Protein AF-A0AAW0NLP1-F1 (afdb_monomer_lite)

Radius of gyration: 18.78 Å; chains: 1; bounding box: 50×31×49 Å

Organism: NCBI:txid88201

Secondary structure (DSSP, 8-state):
--TT--BB-TT--HHHHHHHHHHTT--S-EEEE-TTTT----S---EEEEE--S--SSGGGSEEEETT-----GGGB-EEEEEEE-PPP---------SS-------EEEEEE-STT--------S------------

InterPro domains:
  IPR001190 SRCR domain [PF00530] (6-83)
  IPR001190 SRCR domain [PR00258] (2-13)
  IPR001190 SRCR domain [PR00258] (17-27)
  IPR001190 SRCR domain [PR00258] (48-62)
  IPR001190 SRCR domain [PR00258] (71-83)
  IPR001190 SRCR domain [PS50287] (1-83)
  IPR001190 SRCR domain [SM00202] (1-83)
  IPR036772 SRCR-like domain superfamily [G3DSA:3.10.250.10] (3-87)
  IPR036772 SRCR-like domain superfamily [SSF56487] (6-83)

Foldseek 3Di:
DDQAAFAFCALPFQLLQLLACVLVPADDGKGKDWQQPVHFADDFRFWANFHAPSPDNHSVVTDTDGGPPDPDDSSRTMWMKGKHFPPPPPPVPDPDDDPDDDDDPTDIDIQIGTHPPNPPPPDDDDDDDDDDDDDDDD

pLDDT: mean 70.62, std 22.23, range [27.53, 95.5]

Structure (mmCIF, N/CA/C/O backbone):
data_AF-A0AAW0NLP1-F1
#
_entry.id   AF-A0AAW0NLP1-F1
#
loop_
_atom_site.group_PDB
_atom_site.id
_atom_site.type_symbol
_atom_site.label_atom_id
_atom_site.label_alt_id
_atom_site.label_comp_id
_atom_site.label_asym_id
_atom_site.label_entity_id
_atom_site.label_seq_id
_atom_site.pdbx_PDB_ins_code
_atom_site.Cartn_x
_atom_site.Cartn_y
_atom_site.Cartn_z
_atom_site.occupancy
_atom_site.B_iso_or_equiv
_atom_site.auth_seq_id
_atom_site.auth_comp_id
_atom_site.auth_asym_id
_atom_site.auth_atom_id
_atom_site.pdbx_PDB_model_num
ATOM 1 N N . MET A 1 1 ? -1.094 11.663 -4.633 1.00 40.28 1 MET A N 1
ATOM 2 C CA . MET A 1 1 ? -0.987 10.499 -5.539 1.00 40.28 1 MET A CA 1
ATOM 3 C C . MET A 1 1 ? -2.387 10.015 -5.874 1.00 40.28 1 MET A C 1
ATOM 5 O O . MET A 1 1 ? -3.209 9.917 -4.967 1.00 40.28 1 MET A O 1
ATOM 9 N N . ALA A 1 2 ? -2.695 9.838 -7.160 1.00 34.16 2 ALA A N 1
ATOM 10 C CA . ALA A 1 2 ? -4.028 9.450 -7.613 1.00 34.16 2 ALA A CA 1
ATOM 11 C C . ALA A 1 2 ? -4.367 8.019 -7.163 1.00 34.16 2 ALA A C 1
ATOM 13 O O . ALA A 1 2 ? -3.505 7.147 -7.118 1.00 34.16 2 ALA A O 1
ATOM 14 N N . SER A 1 3 ? -5.635 7.791 -6.831 1.00 47.94 3 SER A N 1
ATOM 15 C CA . SER A 1 3 ? -6.192 6.588 -6.195 1.00 47.94 3 SER A CA 1
ATOM 16 C C . SER A 1 3 ? -6.248 5.340 -7.100 1.00 47.94 3 SER A C 1
ATOM 18 O O . SER A 1 3 ? -7.254 4.631 -7.099 1.00 47.94 3 SER A O 1
ATOM 20 N N . GLY A 1 4 ? -5.217 5.080 -7.907 1.00 61.34 4 GLY A N 1
ATOM 21 C CA . GLY A 1 4 ? -5.240 3.987 -8.887 1.00 61.34 4 GLY A CA 1
ATOM 22 C C . GLY A 1 4 ? -3.918 3.648 -9.577 1.00 61.34 4 GLY A C 1
ATOM 23 O O . GLY A 1 4 ? -3.954 2.934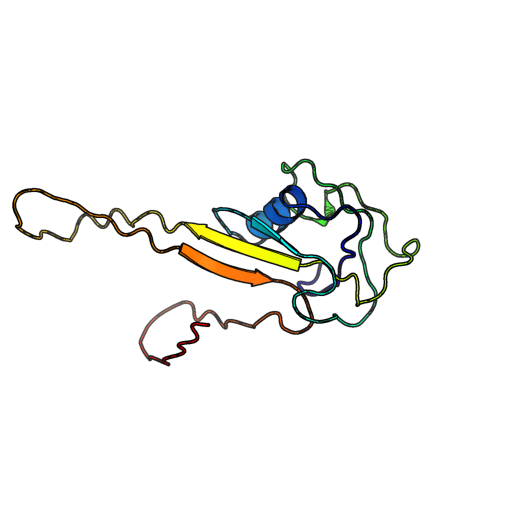 -10.573 1.00 61.34 4 GLY A O 1
ATOM 24 N N . ALA A 1 5 ? -2.781 4.149 -9.093 1.00 71.94 5 ALA A N 1
ATOM 25 C CA . ALA A 1 5 ? -1.464 3.731 -9.573 1.00 71.94 5 ALA A CA 1
ATOM 26 C C . ALA A 1 5 ? -1.129 2.308 -9.067 1.00 71.94 5 ALA A C 1
ATOM 28 O O . ALA A 1 5 ? -1.222 2.091 -7.855 1.00 71.94 5 ALA A O 1
ATOM 29 N N . PRO A 1 6 ? -0.754 1.355 -9.943 1.00 84.31 6 PRO A N 1
ATOM 30 C CA . PRO A 1 6 ? -0.265 0.043 -9.525 1.00 84.31 6 PRO A CA 1
ATOM 31 C C . PRO A 1 6 ? 1.062 0.139 -8.755 1.00 84.31 6 PRO A C 1
ATOM 33 O O . PRO A 1 6 ? 1.899 1.000 -9.041 1.00 84.31 6 PRO A O 1
ATOM 36 N N . VAL A 1 7 ? 1.230 -0.750 -7.778 1.00 89.12 7 VAL A N 1
ATOM 37 C CA . VAL A 1 7 ? 2.399 -0.876 -6.890 1.00 89.12 7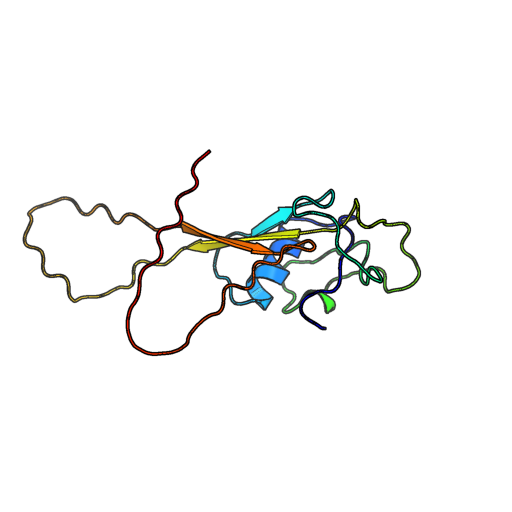 VAL A CA 1
ATOM 38 C C . VAL A 1 7 ? 2.901 -2.309 -7.010 1.00 89.12 7 VAL A C 1
ATOM 40 O O . VAL A 1 7 ? 2.061 -3.203 -7.072 1.00 89.12 7 VAL A O 1
ATOM 43 N N . CYS A 1 8 ? 4.213 -2.531 -7.053 1.00 91.69 8 CYS A N 1
ATOM 44 C CA . CYS A 1 8 ? 4.772 -3.881 -7.065 1.00 91.69 8 CYS A CA 1
ATOM 45 C C . CYS A 1 8 ? 4.615 -4.572 -5.701 1.00 91.69 8 CYS A C 1
ATOM 47 O O . CYS A 1 8 ? 4.600 -3.914 -4.659 1.00 91.69 8 CYS A O 1
ATOM 49 N N . ASP A 1 9 ? 4.462 -5.894 -5.702 1.00 91.12 9 ASP A N 1
ATOM 50 C CA . ASP A 1 9 ? 4.336 -6.714 -4.500 1.00 91.12 9 ASP A CA 1
ATOM 51 C C . ASP A 1 9 ? 5.677 -7.102 -3.853 1.00 91.12 9 ASP A C 1
ATOM 53 O O . ASP A 1 9 ? 5.684 -7.674 -2.757 1.00 91.12 9 ASP A O 1
ATOM 57 N N . ASP A 1 10 ? 6.802 -6.710 -4.449 1.00 91.38 10 ASP A N 1
ATOM 58 C CA . ASP A 1 10 ? 8.124 -6.840 -3.848 1.00 91.38 10 ASP A CA 1
ATOM 59 C C . ASP A 1 10 ? 8.245 -5.985 -2.577 1.00 91.38 10 ASP A C 1
ATOM 61 O O . ASP A 1 10 ? 7.973 -4.781 -2.537 1.00 91.38 10 ASP A O 1
ATOM 65 N N . GLY A 1 11 ? 8.613 -6.642 -1.473 1.00 88.94 11 GLY A N 1
ATOM 66 C CA . GLY A 1 11 ? 8.630 -6.033 -0.139 1.00 88.94 11 GLY A CA 1
ATOM 67 C C . GLY A 1 11 ? 7.243 -5.736 0.450 1.00 88.94 11 GLY A C 1
ATOM 68 O O . GLY A 1 11 ? 7.169 -5.242 1.574 1.00 88.94 11 GLY A O 1
ATOM 69 N N . TRP A 1 12 ? 6.154 -6.064 -0.255 1.00 93.75 12 TRP A N 1
ATOM 70 C CA . TRP A 1 12 ? 4.790 -5.754 0.165 1.00 93.75 12 TRP A CA 1
ATOM 71 C C . TRP A 1 12 ? 4.292 -6.673 1.283 1.00 93.75 12 TRP A C 1
ATOM 73 O O . TRP A 1 12 ? 4.110 -7.878 1.095 1.00 93.75 12 TRP A O 1
ATOM 83 N N . ASP A 1 13 ? 3.993 -6.098 2.448 1.00 94.56 13 ASP A N 1
ATOM 84 C CA . ASP A 1 13 ? 3.563 -6.845 3.627 1.00 94.56 13 ASP A CA 1
ATOM 85 C C . ASP A 1 13 ? 2.333 -6.241 4.332 1.00 94.56 13 ASP A C 1
ATOM 87 O O . ASP A 1 13 ? 1.764 -5.215 3.940 1.00 94.56 13 ASP A O 1
ATOM 91 N N . ASP A 1 14 ? 1.878 -6.915 5.392 1.00 95.50 14 ASP A N 1
ATOM 92 C CA . ASP A 1 14 ? 0.719 -6.487 6.181 1.00 95.50 14 ASP A CA 1
ATOM 93 C C . ASP A 1 14 ? 0.934 -5.120 6.868 1.00 95.50 14 ASP A C 1
ATOM 95 O O . ASP A 1 14 ? -0.052 -4.448 7.189 1.00 95.50 14 ASP A O 1
ATOM 99 N N . ILE A 1 15 ? 2.186 -4.688 7.076 1.00 95.50 15 ILE A N 1
ATOM 100 C CA . ILE A 1 15 ? 2.528 -3.384 7.660 1.00 95.50 15 ILE A CA 1
ATOM 101 C C . ILE A 1 15 ? 2.288 -2.289 6.618 1.00 95.50 15 ILE A C 1
ATOM 103 O O . ILE A 1 15 ? 1.557 -1.329 6.890 1.00 95.50 15 ILE A O 1
ATOM 107 N N . SER A 1 16 ? 2.798 -2.475 5.399 1.00 93.56 16 SER A N 1
ATOM 108 C CA . SER A 1 16 ? 2.514 -1.611 4.249 1.00 93.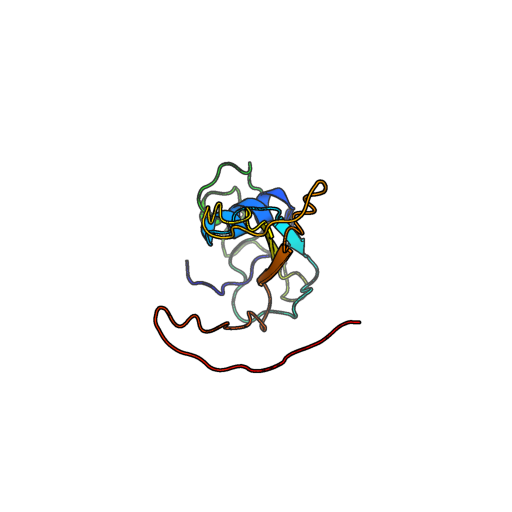56 16 SER A CA 1
ATOM 109 C C . SER A 1 16 ? 1.011 -1.556 3.952 1.00 93.56 16 SER A C 1
ATOM 111 O O . SER A 1 16 ? 0.433 -0.477 3.777 1.00 93.56 16 SER A O 1
ATOM 113 N N . ALA A 1 17 ? 0.320 -2.698 4.022 1.00 92.75 17 ALA A N 1
ATOM 114 C CA . ALA A 1 17 ? -1.131 -2.748 3.868 1.00 92.75 17 ALA A CA 1
ATOM 115 C C . ALA A 1 17 ? -1.878 -1.952 4.954 1.00 92.75 17 ALA A C 1
ATOM 117 O O . ALA A 1 17 ? -2.891 -1.305 4.666 1.00 92.75 17 ALA A O 1
ATOM 118 N N . ALA A 1 18 ? -1.392 -1.967 6.199 1.00 92.94 18 ALA A N 1
ATOM 119 C CA . ALA A 1 18 ? -1.983 -1.208 7.297 1.00 92.94 18 ALA A CA 1
ATOM 120 C C . ALA A 1 18 ? -1.857 0.307 7.091 1.00 92.94 18 ALA A C 1
ATOM 122 O O . ALA A 1 18 ? -2.825 1.028 7.350 1.00 92.94 18 ALA A O 1
ATOM 123 N N . VAL A 1 19 ? -0.721 0.784 6.566 1.00 93.25 19 VAL A N 1
ATOM 124 C CA . VAL A 1 19 ? -0.535 2.195 6.185 1.00 93.25 19 VAL A CA 1
ATOM 125 C C . VAL A 1 19 ? -1.568 2.609 5.138 1.00 93.25 19 VAL A C 1
ATOM 127 O O . VAL A 1 19 ? -2.264 3.604 5.342 1.00 93.25 19 VAL A O 1
ATOM 130 N N . VAL A 1 20 ? -1.756 1.818 4.072 1.00 91.00 20 VAL A N 1
ATOM 131 C CA . VAL A 1 20 ? -2.765 2.100 3.029 1.00 91.00 20 VAL A CA 1
ATOM 132 C C . VAL A 1 20 ? -4.178 2.135 3.609 1.00 91.00 20 VAL A C 1
ATOM 134 O O . VAL A 1 20 ? -4.936 3.075 3.368 1.00 91.00 20 VAL A O 1
ATOM 137 N N . CYS A 1 21 ? -4.552 1.127 4.398 1.00 90.44 21 CYS A N 1
ATOM 138 C CA . CYS A 1 21 ? -5.878 1.073 5.002 1.00 90.44 21 CYS A CA 1
ATOM 139 C C . CYS A 1 21 ? -6.117 2.274 5.934 1.00 90.44 21 CYS A C 1
ATOM 141 O O . CYS A 1 21 ? -7.177 2.898 5.867 1.00 90.44 21 CYS A O 1
ATOM 143 N N . ARG A 1 22 ? -5.128 2.671 6.740 1.00 90.19 22 ARG A N 1
ATOM 144 C CA . ARG A 1 22 ? -5.226 3.857 7.601 1.00 90.19 22 ARG A CA 1
ATOM 145 C C . ARG A 1 22 ? -5.321 5.151 6.793 1.00 90.19 22 ARG A C 1
ATOM 147 O O . ARG A 1 22 ? -6.174 5.979 7.105 1.00 90.19 22 ARG A O 1
ATOM 154 N N . GLN A 1 23 ? -4.517 5.296 5.737 1.00 89.12 23 GLN A N 1
ATOM 155 C CA . GLN A 1 23 ? -4.554 6.439 4.816 1.00 89.12 23 GLN A CA 1
ATOM 156 C C . GLN A 1 23 ? -5.952 6.630 4.202 1.00 89.12 23 GLN A C 1
ATOM 158 O O . GLN A 1 23 ? -6.379 7.754 3.953 1.00 89.12 23 GLN A O 1
ATOM 163 N N . LEU A 1 24 ? -6.690 5.538 3.995 1.00 84.94 24 LEU A N 1
ATOM 164 C CA . LEU A 1 24 ? -8.050 5.544 3.451 1.00 84.94 24 LEU A CA 1
ATOM 165 C C . LEU A 1 24 ? -9.156 5.602 4.525 1.00 84.94 24 LEU A C 1
ATOM 167 O O . LEU A 1 24 ? -10.337 5.468 4.200 1.00 84.94 24 LEU A O 1
ATOM 171 N N . GLY A 1 25 ? -8.795 5.790 5.797 1.00 86.44 25 GLY A N 1
ATOM 172 C CA . GLY A 1 25 ? -9.732 5.952 6.912 1.00 86.44 25 GLY A CA 1
ATOM 173 C C . GLY A 1 25 ? -10.257 4.646 7.515 1.00 86.44 25 GLY A C 1
ATOM 174 O O . GLY A 1 25 ? -11.236 4.662 8.264 1.00 86.44 25 GLY A O 1
ATOM 175 N N . PHE A 1 26 ? -9.641 3.503 7.208 1.00 83.69 26 PHE A N 1
ATOM 176 C CA . PHE A 1 26 ? -10.010 2.226 7.811 1.00 83.69 26 PHE A CA 1
ATOM 177 C C . PHE A 1 26 ? -9.414 2.078 9.207 1.00 83.69 26 PHE A C 1
ATOM 179 O O . PHE A 1 26 ? -8.233 2.335 9.429 1.00 83.69 26 PHE A O 1
ATOM 186 N N . LYS A 1 27 ? -10.247 1.615 10.144 1.00 80.12 27 LYS A N 1
ATOM 187 C CA . LYS A 1 27 ? -9.857 1.272 11.514 1.00 80.12 27 LYS A CA 1
ATOM 188 C C . LYS A 1 27 ? -10.096 -0.224 11.717 1.00 80.12 27 LYS A C 1
ATOM 190 O O . LYS A 1 27 ? -11.242 -0.674 11.789 1.00 80.12 27 LYS A O 1
ATOM 195 N N . GLY A 1 28 ? -9.019 -1.002 11.744 1.00 80.44 28 GLY A N 1
ATOM 196 C CA . GLY A 1 28 ? -9.075 -2.454 11.877 1.00 80.44 28 GLY A CA 1
ATOM 197 C C . GLY A 1 28 ? -7.832 -3.132 11.318 1.00 80.44 28 GLY A C 1
ATOM 198 O O . GLY A 1 28 ? -6.761 -2.532 11.272 1.00 80.44 28 GLY A O 1
ATOM 199 N N . THR A 1 29 ? -7.968 -4.397 10.929 1.00 86.50 29 THR A N 1
ATOM 200 C CA . THR A 1 29 ? -6.857 -5.176 10.378 1.00 86.50 29 THR A CA 1
ATOM 201 C C . THR A 1 29 ? -6.710 -4.942 8.880 1.00 86.50 29 THR A C 1
ATOM 203 O O . THR A 1 29 ? -7.691 -4.729 8.161 1.00 86.50 29 THR A O 1
ATOM 206 N N . ALA A 1 30 ? -5.474 -5.024 8.405 1.00 92.00 30 ALA A N 1
ATOM 207 C CA . ALA A 1 30 ? -5.140 -5.014 6.992 1.00 92.00 30 ALA A CA 1
ATOM 208 C C . ALA A 1 30 ? -4.489 -6.342 6.610 1.00 92.00 30 ALA A C 1
ATOM 210 O O . ALA A 1 30 ? -3.877 -7.006 7.450 1.00 92.00 30 ALA A O 1
ATOM 211 N N . LYS A 1 31 ? -4.668 -6.742 5.352 1.00 94.31 31 LYS A N 1
ATOM 212 C CA . LYS A 1 31 ? -3.966 -7.880 4.764 1.00 94.31 31 LYS A CA 1
ATOM 213 C C . LYS A 1 31 ? -3.399 -7.520 3.407 1.00 94.31 31 LYS A C 1
ATOM 215 O O . LYS A 1 31 ? -4.163 -7.082 2.546 1.00 94.31 31 LYS A O 1
ATOM 220 N N . ALA A 1 32 ? -2.106 -7.745 3.233 1.00 94.31 32 ALA A N 1
ATOM 221 C CA . ALA A 1 32 ? -1.428 -7.639 1.956 1.00 94.31 32 ALA A CA 1
ATOM 222 C C . ALA A 1 32 ? -1.851 -8.764 1.012 1.00 94.31 32 ALA A C 1
ATOM 224 O O . ALA A 1 32 ? -2.196 -9.879 1.422 1.00 94.31 32 ALA A O 1
ATOM 225 N N . ARG A 1 33 ? -1.854 -8.444 -0.277 1.00 95.00 33 ARG A N 1
ATOM 226 C CA . ARG A 1 33 ? -2.057 -9.372 -1.380 1.00 95.00 33 ARG A CA 1
ATOM 227 C C . ARG A 1 33 ? -1.021 -9.091 -2.453 1.00 95.00 33 ARG A C 1
ATOM 229 O O . ARG A 1 33 ? -0.711 -7.935 -2.713 1.00 95.00 33 ARG A O 1
ATOM 236 N N . SER A 1 34 ? -0.547 -10.169 -3.049 1.00 93.81 34 SER A N 1
ATOM 237 C CA . SER A 1 34 ? 0.479 -10.222 -4.082 1.00 93.81 34 SER A CA 1
ATOM 238 C C . SER A 1 34 ? -0.084 -10.886 -5.341 1.00 93.81 34 SER A C 1
ATOM 240 O O . SER A 1 34 ? -1.255 -11.288 -5.373 1.00 93.81 34 SER A O 1
ATOM 242 N N . MET A 1 35 ? 0.745 -11.014 -6.369 1.00 92.62 35 MET A N 1
ATOM 243 C CA . MET A 1 35 ? 0.496 -11.755 -7.600 1.00 92.62 35 MET A CA 1
ATOM 244 C C . MET A 1 35 ? -0.770 -11.306 -8.329 1.00 92.62 35 MET A C 1
ATOM 246 O O . MET A 1 35 ? -1.556 -12.133 -8.803 1.00 92.62 35 MET A O 1
ATOM 250 N N . ALA A 1 36 ? -1.019 -9.992 -8.348 1.00 90.94 36 ALA A N 1
ATOM 251 C CA . ALA A 1 36 ? -2.196 -9.408 -8.974 1.00 90.94 36 ALA A CA 1
ATOM 252 C C . ALA A 1 36 ? -3.499 -10.090 -8.527 1.00 90.94 36 ALA A C 1
ATOM 254 O O . ALA A 1 36 ? -4.384 -10.359 -9.339 1.00 90.94 36 ALA A O 1
ATOM 255 N N . TYR A 1 37 ? -3.632 -10.379 -7.227 1.00 91.88 37 TYR A N 1
ATOM 256 C CA . TYR A 1 37 ? -4.767 -11.113 -6.650 1.00 91.88 37 TYR A CA 1
ATOM 257 C C . TYR A 1 37 ? -6.147 -10.576 -7.087 1.00 91.88 37 TYR A C 1
ATOM 259 O O . TYR A 1 37 ? -7.111 -11.329 -7.213 1.00 91.88 37 TYR A O 1
ATOM 267 N N . PHE A 1 38 ? -6.260 -9.268 -7.336 1.00 87.19 38 PHE A N 1
ATOM 268 C CA . PHE A 1 38 ? -7.497 -8.608 -7.786 1.00 87.19 38 PHE A CA 1
ATOM 269 C C . PHE A 1 38 ? -7.580 -8.392 -9.306 1.00 87.19 38 PHE A C 1
ATOM 271 O O . PHE A 1 38 ? -8.467 -7.693 -9.808 1.00 87.19 38 PHE A O 1
ATOM 278 N N . GLY A 1 39 ? -6.669 -9.019 -10.036 1.00 88.62 39 GLY A N 1
ATOM 279 C CA . GLY A 1 39 ? -6.404 -8.825 -11.448 1.00 88.62 39 GLY A CA 1
ATOM 280 C C . GLY A 1 39 ? -5.311 -7.780 -11.693 1.00 88.62 39 GLY A C 1
ATOM 281 O O . GLY A 1 39 ? -5.159 -6.851 -10.897 1.00 88.62 39 GLY A O 1
ATOM 282 N N . PRO A 1 40 ? -4.585 -7.901 -12.815 1.00 88.81 40 PRO A N 1
ATOM 283 C CA . PRO A 1 40 ? -3.553 -6.948 -13.197 1.00 88.81 40 PRO A CA 1
ATOM 284 C C . PRO A 1 40 ? -4.150 -5.556 -13.426 1.00 88.81 40 PRO A C 1
ATOM 286 O O . PRO A 1 40 ? -5.260 -5.398 -13.951 1.00 88.81 40 PRO A O 1
ATOM 289 N N . GLY A 1 41 ? -3.409 -4.540 -13.014 1.00 85.56 41 GLY A N 1
ATOM 290 C CA . GLY A 1 41 ? -3.623 -3.139 -13.320 1.00 85.56 41 GLY A CA 1
ATOM 291 C C . GLY A 1 41 ? -3.201 -2.791 -14.746 1.00 85.56 41 GLY A C 1
ATOM 292 O O . GLY A 1 41 ? -3.036 -3.649 -15.616 1.00 85.56 41 GLY A O 1
ATOM 293 N N . LYS A 1 42 ? -3.113 -1.488 -15.010 1.00 85.19 42 LYS A N 1
ATOM 294 C CA . LYS A 1 42 ? -2.699 -0.929 -16.300 1.00 85.19 42 LYS A CA 1
ATOM 295 C C . LYS A 1 42 ? -1.872 0.329 -16.068 1.00 85.19 42 LYS A C 1
ATOM 297 O O . LYS A 1 42 ? -2.143 1.066 -15.122 1.00 85.19 42 LYS A O 1
ATOM 302 N N . GLY A 1 43 ? -0.978 0.626 -17.006 1.00 85.62 43 GLY A N 1
ATOM 303 C CA . GLY A 1 43 ? -0.156 1.836 -16.984 1.00 85.62 43 GLY A CA 1
ATOM 304 C C . GLY A 1 43 ? 1.175 1.622 -16.257 1.00 85.62 43 GLY A C 1
ATOM 305 O O . GLY A 1 43 ? 1.550 0.486 -15.996 1.00 85.62 43 GLY A O 1
ATOM 306 N N . PRO A 1 44 ? 1.927 2.692 -15.970 1.00 85.06 44 PRO A N 1
ATOM 307 C CA . PRO A 1 44 ? 3.200 2.566 -15.269 1.00 85.06 44 PRO A CA 1
ATOM 308 C C . PRO A 1 44 ? 2.993 2.078 -13.829 1.00 85.06 44 PRO A C 1
ATOM 310 O O . PRO A 1 44 ? 2.091 2.544 -13.131 1.00 85.06 44 PRO A O 1
ATOM 313 N N . ILE A 1 45 ? 3.850 1.159 -13.385 1.00 85.06 45 ILE A N 1
ATOM 314 C CA . ILE A 1 45 ? 3.986 0.810 -11.969 1.00 85.06 45 ILE A CA 1
ATOM 315 C C . ILE A 1 45 ? 4.830 1.917 -11.331 1.00 85.06 45 ILE A C 1
ATOM 317 O O . ILE A 1 45 ? 5.851 2.332 -11.881 1.00 85.06 45 ILE A O 1
ATOM 321 N N . HIS A 1 46 ? 4.350 2.478 -10.224 1.00 82.38 46 HIS A N 1
ATOM 322 C CA . HIS A 1 46 ? 4.922 3.711 -9.670 1.00 82.38 46 HIS A CA 1
ATOM 323 C C . HIS A 1 46 ? 5.835 3.493 -8.468 1.00 82.38 46 HIS A C 1
ATOM 325 O O . HIS A 1 46 ? 6.632 4.376 -8.165 1.00 82.38 46 HIS A O 1
ATOM 331 N N . LEU A 1 47 ? 5.683 2.365 -7.777 1.00 87.69 47 LEU A N 1
ATOM 332 C CA . LEU A 1 47 ? 6.414 2.045 -6.559 1.00 87.69 47 LEU A CA 1
ATOM 333 C C . LEU A 1 47 ? 6.854 0.587 -6.601 1.00 87.69 47 LEU A C 1
ATOM 335 O O . LEU A 1 47 ? 6.061 -0.280 -6.981 1.00 87.69 47 LEU A O 1
ATOM 339 N N . ASP A 1 48 ? 8.082 0.353 -6.163 1.00 89.25 48 ASP A N 1
ATOM 340 C CA . ASP A 1 48 ? 8.695 -0.960 -6.003 1.00 89.25 48 ASP A CA 1
ATOM 341 C C . ASP A 1 48 ? 9.400 -1.056 -4.641 1.00 89.25 48 ASP A C 1
ATOM 343 O O . ASP A 1 48 ? 9.671 -0.031 -4.005 1.00 89.25 48 ASP A O 1
ATOM 347 N N . ASN A 1 49 ? 9.651 -2.276 -4.160 1.00 89.56 49 ASN A N 1
ATOM 348 C CA . ASN A 1 49 ? 10.352 -2.556 -2.906 1.00 89.56 49 ASN A CA 1
ATOM 349 C C . ASN A 1 49 ? 9.802 -1.765 -1.702 1.00 89.56 49 ASN A C 1
ATOM 351 O O . ASN A 1 49 ? 10.556 -1.254 -0.868 1.00 89.56 49 ASN A O 1
ATOM 355 N N . VAL A 1 50 ? 8.472 -1.648 -1.604 1.00 90.88 50 VAL A N 1
ATOM 356 C CA . VAL A 1 50 ? 7.816 -0.774 -0.620 1.00 90.88 50 VAL A CA 1
ATOM 357 C C . VAL A 1 50 ? 7.878 -1.377 0.779 1.00 90.88 50 VAL A C 1
ATOM 359 O O . VAL A 1 50 ? 7.185 -2.345 1.086 1.00 90.88 50 VAL A O 1
ATOM 362 N N . ARG A 1 51 ? 8.640 -0.740 1.668 1.00 91.81 51 ARG A N 1
ATOM 363 C CA . ARG A 1 51 ? 8.824 -1.139 3.066 1.00 91.81 51 ARG A CA 1
ATOM 364 C C . ARG A 1 51 ? 8.396 -0.016 4.000 1.00 91.81 51 ARG A C 1
ATOM 366 O O . ARG A 1 51 ? 9.064 1.011 4.125 1.00 91.81 51 ARG A O 1
ATOM 373 N N . CYS A 1 52 ? 7.273 -0.224 4.674 1.00 94.00 52 CYS A N 1
ATOM 374 C CA . CYS A 1 52 ? 6.769 0.690 5.690 1.00 94.00 52 CYS A CA 1
ATOM 375 C C . CYS A 1 52 ? 7.194 0.242 7.099 1.00 94.00 52 CYS A C 1
ATOM 377 O O . CYS A 1 52 ? 7.219 -0.946 7.408 1.00 94.00 52 CYS A O 1
ATOM 379 N N . SER A 1 53 ? 7.447 1.199 7.991 1.00 95.06 53 SER A N 1
ATOM 380 C CA . SER A 1 53 ? 7.580 0.964 9.437 1.00 95.06 53 SER A CA 1
ATOM 381 C C . SER A 1 53 ? 6.225 0.770 10.130 1.00 95.06 53 SER A C 1
ATOM 383 O O . SER A 1 53 ? 6.150 0.244 11.240 1.00 95.06 53 SER A O 1
ATOM 385 N N . GLY A 1 54 ? 5.141 1.212 9.485 1.00 92.38 54 GLY A N 1
ATOM 386 C CA . GLY A 1 54 ? 3.776 1.165 10.003 1.00 92.38 54 GLY A CA 1
ATOM 387 C C . GLY A 1 54 ? 3.339 2.456 10.692 1.00 92.38 54 GLY A C 1
ATOM 388 O O . GLY A 1 54 ? 2.175 2.565 11.096 1.00 92.38 54 GLY A O 1
ATOM 389 N N . LEU A 1 55 ? 4.225 3.448 10.804 1.00 93.06 55 LEU A N 1
ATOM 390 C CA . LEU A 1 55 ? 3.953 4.760 11.403 1.00 93.06 55 LEU A CA 1
ATOM 391 C C . LEU A 1 55 ? 3.598 5.828 10.361 1.00 93.06 55 LEU A C 1
ATOM 393 O O . LEU A 1 55 ? 3.062 6.879 10.706 1.00 93.06 55 LEU A O 1
ATOM 397 N N . GLU A 1 56 ? 3.843 5.545 9.087 1.00 94.75 56 GLU A N 1
ATOM 398 C CA . GLU A 1 56 ? 3.648 6.469 7.979 1.00 94.75 56 GLU A CA 1
ATOM 399 C C . GLU A 1 56 ? 2.175 6.858 7.819 1.00 94.75 56 GLU A C 1
ATOM 401 O O . GLU A 1 56 ? 1.260 6.040 7.925 1.00 94.75 56 GLU A O 1
ATOM 406 N N . THR A 1 57 ? 1.903 8.124 7.525 1.00 91.00 57 THR A N 1
ATOM 407 C CA . THR A 1 57 ? 0.522 8.592 7.302 1.00 91.00 57 THR A CA 1
ATOM 408 C C . THR A 1 57 ? 0.014 8.277 5.897 1.00 91.00 57 THR A C 1
ATOM 410 O O . THR A 1 57 ? -1.194 8.274 5.657 1.00 91.00 57 THR A O 1
ATOM 413 N N . SER A 1 58 ? 0.928 7.996 4.968 1.00 90.62 58 SER A N 1
ATOM 414 C CA . SER A 1 58 ? 0.614 7.649 3.588 1.00 90.62 58 SER A CA 1
ATOM 415 C C . SER A 1 58 ? 1.691 6.763 2.976 1.00 90.62 58 SER A C 1
ATOM 417 O O . SER A 1 58 ? 2.840 6.802 3.408 1.00 90.62 58 SER A O 1
ATOM 419 N N . LEU A 1 59 ? 1.326 6.007 1.939 1.00 88.31 59 LEU A N 1
ATOM 420 C CA . LEU A 1 59 ? 2.231 5.059 1.287 1.00 88.31 59 LEU A CA 1
ATOM 421 C C . LEU A 1 59 ? 3.494 5.719 0.706 1.00 88.31 59 LEU A C 1
ATOM 423 O O . LEU A 1 59 ? 4.562 5.127 0.741 1.00 88.31 59 LEU A O 1
ATOM 427 N N . GLY A 1 60 ? 3.391 6.966 0.237 1.00 88.31 60 GLY A N 1
ATOM 428 C CA . GLY A 1 60 ? 4.530 7.712 -0.316 1.00 88.31 60 GLY A CA 1
ATOM 429 C C . GLY A 1 60 ? 5.546 8.210 0.720 1.00 88.31 60 GLY A C 1
ATOM 430 O O . GLY A 1 60 ? 6.476 8.909 0.346 1.00 88.31 60 GLY A O 1
ATOM 431 N N . GLN A 1 61 ? 5.347 7.924 2.011 1.00 91.31 61 GLN A N 1
ATOM 432 C CA . GLN A 1 61 ? 6.332 8.183 3.073 1.00 91.31 61 GLN A CA 1
ATOM 433 C C . GLN A 1 61 ? 7.122 6.928 3.453 1.00 91.31 61 GLN A C 1
ATOM 435 O O . GLN A 1 61 ? 8.053 7.022 4.250 1.00 91.31 61 GLN A O 1
ATOM 440 N N . CYS A 1 62 ? 6.725 5.762 2.941 1.00 91.38 62 CYS A N 1
ATOM 441 C CA . CYS A 1 62 ? 7.455 4.529 3.181 1.00 91.38 62 CYS A CA 1
ATOM 442 C C . CYS A 1 62 ? 8.752 4.525 2.375 1.00 91.38 62 CYS A C 1
ATOM 444 O O . CYS A 1 62 ? 8.870 5.221 1.366 1.00 91.38 62 CYS A O 1
ATOM 446 N N . GLN A 1 63 ? 9.718 3.721 2.809 1.00 91.12 63 GLN A N 1
ATOM 447 C CA . GLN A 1 63 ? 10.887 3.458 1.987 1.00 91.12 63 GLN A CA 1
ATOM 448 C C . GLN A 1 63 ? 10.431 2.694 0.741 1.00 91.12 63 GLN A C 1
ATOM 450 O O . GLN A 1 63 ? 9.747 1.680 0.856 1.00 91.12 63 GLN A O 1
ATOM 455 N N . SER A 1 64 ? 10.792 3.181 -0.438 1.00 88.62 64 SER A N 1
ATOM 456 C CA . SER A 1 64 ? 10.482 2.543 -1.714 1.00 88.62 64 SER A CA 1
ATOM 457 C C . SER A 1 64 ? 11.578 2.832 -2.721 1.00 88.62 64 SER A C 1
ATOM 459 O O . SER A 1 64 ? 12.366 3.763 -2.548 1.00 88.62 64 SER A O 1
ATOM 461 N N . GLU A 1 65 ? 11.607 2.039 -3.780 1.00 83.69 65 GLU A N 1
ATOM 462 C CA . GLU A 1 65 ? 12.342 2.361 -4.990 1.00 83.69 65 GLU A CA 1
ATOM 463 C C . GLU A 1 65 ? 11.393 3.071 -5.963 1.00 83.69 65 GLU A C 1
ATOM 465 O O . GLU A 1 65 ? 10.265 2.632 -6.217 1.00 83.69 65 GLU A O 1
ATOM 470 N N . ASP A 1 66 ? 11.832 4.237 -6.434 1.00 68.31 66 ASP A N 1
ATOM 471 C CA . ASP A 1 66 ? 11.004 5.160 -7.201 1.00 68.31 66 ASP A CA 1
ATOM 472 C C . ASP A 1 66 ? 10.933 4.786 -8.691 1.00 68.31 66 ASP A C 1
ATOM 474 O O . ASP A 1 66 ? 11.716 4.003 -9.238 1.00 68.31 66 ASP A O 1
ATOM 478 N N . GLN A 1 67 ? 9.971 5.416 -9.365 1.00 59.75 67 GLN A N 1
ATOM 479 C CA . GLN A 1 67 ? 9.612 5.221 -10.763 1.00 59.75 67 GLN A CA 1
ATOM 480 C C . GLN A 1 67 ? 10.829 5.256 -11.716 1.00 59.75 67 GLN A C 1
ATOM 482 O O . GLN A 1 67 ? 11.399 6.312 -11.986 1.00 59.75 67 GLN A O 1
ATOM 487 N N . GLY A 1 68 ? 11.176 4.092 -12.277 1.00 56.12 68 GLY A N 1
ATOM 488 C CA . GLY A 1 68 ? 12.204 3.935 -13.318 1.00 56.12 68 GLY A CA 1
ATOM 489 C C . GLY A 1 68 ? 13.155 2.751 -13.117 1.00 56.12 68 GLY A C 1
ATOM 490 O O . GLY A 1 68 ? 13.795 2.337 -14.080 1.00 56.12 68 GLY A O 1
ATOM 491 N N . GLY A 1 69 ? 13.218 2.195 -11.901 1.00 65.88 69 GLY A N 1
ATOM 492 C CA . GLY A 1 69 ? 14.139 1.116 -11.525 1.00 65.88 69 GLY A CA 1
ATOM 493 C C . GLY A 1 69 ? 13.487 -0.214 -11.145 1.00 65.88 69 GLY A C 1
ATOM 494 O O . GLY A 1 69 ? 14.134 -0.998 -10.470 1.00 65.88 69 GLY A O 1
ATOM 495 N N . HIS A 1 70 ? 12.244 -0.474 -11.553 1.00 79.75 70 HIS A N 1
ATOM 496 C CA . HIS A 1 70 ? 11.565 -1.733 -11.236 1.00 79.75 70 HIS A CA 1
ATOM 497 C C . HIS A 1 70 ? 11.624 -2.714 -12.413 1.00 79.75 70 HIS A C 1
ATOM 499 O O . HIS A 1 70 ? 11.570 -2.323 -13.583 1.00 79.75 70 HIS A O 1
ATOM 505 N N . ASN A 1 71 ? 11.676 -4.008 -12.115 1.00 83.75 71 ASN A N 1
ATOM 506 C CA . ASN A 1 71 ? 11.522 -5.094 -13.093 1.00 83.75 71 ASN A CA 1
ATOM 507 C C . ASN A 1 71 ? 10.113 -5.718 -13.065 1.00 83.75 71 ASN A C 1
ATOM 509 O O . ASN A 1 71 ? 9.840 -6.638 -13.842 1.00 83.75 71 ASN A O 1
ATOM 513 N N . CYS A 1 72 ? 9.222 -5.183 -12.225 1.00 89.69 72 CYS A N 1
ATOM 514 C CA . CYS A 1 72 ? 7.879 -5.711 -12.035 1.00 89.69 72 CYS A CA 1
ATOM 515 C C . CYS A 1 72 ? 6.979 -5.585 -13.270 1.00 89.69 72 CYS A C 1
ATOM 517 O O . CYS A 1 72 ? 7.031 -4.618 -14.040 1.00 89.69 72 CYS A O 1
ATOM 519 N N . ARG A 1 73 ? 6.092 -6.564 -13.415 1.00 90.94 73 ARG A N 1
ATOM 520 C CA . ARG A 1 73 ? 4.993 -6.642 -14.380 1.00 90.94 73 ARG A CA 1
ATOM 521 C C . ARG A 1 73 ? 3.664 -6.506 -13.649 1.00 90.94 73 ARG A C 1
ATOM 523 O O . ARG A 1 73 ? 3.574 -6.734 -12.455 1.00 90.94 73 ARG A O 1
ATOM 530 N N . HIS A 1 74 ? 2.573 -6.273 -14.376 1.00 91.62 74 HIS A N 1
ATOM 531 C CA . HIS A 1 74 ? 1.246 -6.229 -13.744 1.00 91.62 74 HIS A CA 1
ATOM 532 C C . HIS A 1 74 ? 0.774 -7.557 -13.137 1.00 91.62 74 HIS A C 1
ATOM 534 O O . HIS A 1 74 ? -0.238 -7.575 -12.445 1.00 91.62 74 HIS A O 1
ATOM 540 N N . SER A 1 75 ? 1.468 -8.671 -13.389 1.00 92.81 75 SER A N 1
ATOM 541 C CA . SER A 1 75 ? 1.273 -9.918 -12.641 1.00 92.81 75 SER A CA 1
ATOM 542 C C . SER A 1 75 ? 1.752 -9.828 -11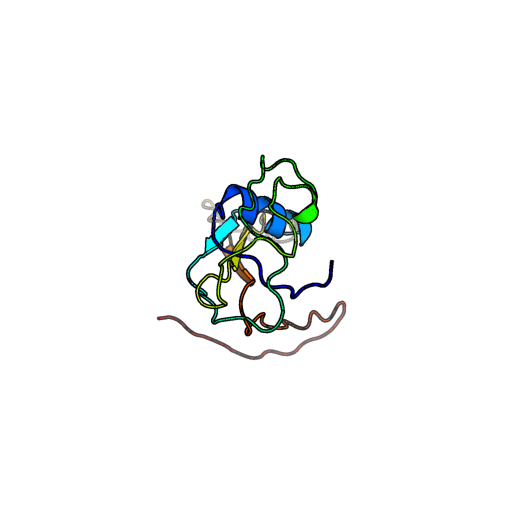.191 1.00 92.81 75 SER A C 1
ATOM 544 O O . SER A 1 75 ? 1.373 -10.680 -10.402 1.00 92.81 75 SER A O 1
ATOM 546 N N . GLU A 1 76 ? 2.549 -8.816 -10.860 1.00 92.81 76 GLU A N 1
ATOM 547 C CA . GLU A 1 76 ? 3.153 -8.533 -9.550 1.00 92.81 76 GLU A CA 1
ATOM 548 C C . GLU A 1 76 ? 2.474 -7.321 -8.892 1.00 92.81 76 GLU A C 1
ATOM 550 O O . GLU A 1 76 ? 2.975 -6.744 -7.938 1.00 92.81 76 GLU A O 1
ATOM 555 N N . ASP A 1 77 ? 1.303 -6.906 -9.388 1.00 92.19 77 ASP A N 1
ATOM 556 C CA . ASP A 1 77 ? 0.575 -5.802 -8.773 1.00 92.19 77 ASP A CA 1
ATOM 557 C C . ASP A 1 77 ? 0.099 -6.188 -7.361 1.00 92.19 77 ASP A C 1
ATOM 559 O O . ASP A 1 77 ? -0.664 -7.143 -7.155 1.00 92.19 77 ASP A O 1
ATOM 563 N N . ALA A 1 78 ? 0.506 -5.382 -6.390 1.00 93.12 78 ALA A N 1
ATOM 564 C CA . ALA A 1 78 ? 0.123 -5.469 -4.998 1.00 93.12 78 ALA A CA 1
ATOM 565 C C . ALA A 1 78 ? -1.336 -5.047 -4.761 1.00 93.12 78 ALA A C 1
ATOM 567 O O . ALA A 1 78 ? -1.939 -4.236 -5.473 1.00 93.12 78 ALA A O 1
ATOM 568 N N . GLY A 1 79 ? -1.913 -5.568 -3.681 1.00 92.25 79 GLY A N 1
ATOM 569 C CA . GLY A 1 79 ? -3.239 -5.195 -3.205 1.00 92.25 79 GLY A CA 1
ATOM 570 C C . GLY A 1 79 ? -3.370 -5.279 -1.689 1.00 92.25 79 GLY A C 1
ATOM 571 O O . GLY A 1 79 ? -2.510 -5.810 -0.986 1.00 92.25 79 GLY A O 1
ATOM 572 N N . VAL A 1 80 ? -4.486 -4.766 -1.173 1.00 92.44 80 VAL A N 1
ATOM 573 C CA . VAL A 1 80 ? -4.844 -4.810 0.246 1.00 92.44 80 VAL A CA 1
ATOM 574 C C . VAL A 1 80 ? -6.303 -5.196 0.455 1.00 92.44 80 VAL A C 1
ATOM 576 O O . VAL A 1 80 ? -7.207 -4.841 -0.305 1.00 92.44 80 VAL A O 1
ATOM 579 N N . ILE A 1 81 ? -6.555 -5.908 1.548 1.00 89.94 81 ILE A N 1
ATOM 580 C CA . ILE A 1 81 ? -7.892 -6.092 2.107 1.00 89.94 81 ILE A CA 1
ATOM 581 C C . ILE A 1 81 ? -7.940 -5.342 3.428 1.00 89.94 81 ILE A C 1
ATOM 583 O O . ILE A 1 81 ? -7.289 -5.740 4.394 1.00 89.94 81 ILE A O 1
ATOM 587 N N . CYS A 1 82 ? -8.754 -4.294 3.480 1.00 87.94 82 CYS A N 1
ATOM 588 C CA . CYS A 1 82 ? -8.998 -3.532 4.693 1.00 87.94 82 CYS A CA 1
ATOM 589 C C . CYS A 1 82 ? -10.242 -4.071 5.399 1.00 87.94 82 CYS A C 1
ATOM 591 O O . CYS A 1 82 ? -11.314 -4.195 4.797 1.00 87.94 82 CYS A O 1
ATOM 593 N N . GLN A 1 83 ? -10.117 -4.389 6.683 1.00 83.88 83 GLN A N 1
ATOM 594 C CA . GLN A 1 83 ? -11.238 -4.808 7.515 1.00 83.88 83 GLN A CA 1
ATOM 595 C C . GLN A 1 83 ? -11.630 -3.671 8.452 1.00 83.88 83 GLN A C 1
ATOM 597 O O . GLN A 1 83 ? -10.776 -3.056 9.086 1.00 83.88 83 GLN A O 1
ATOM 602 N N . TYR A 1 84 ? -12.930 -3.428 8.579 1.00 76.62 84 TYR A N 1
ATOM 603 C CA . TYR A 1 84 ? -13.468 -2.619 9.661 1.00 76.62 84 TYR A CA 1
ATOM 604 C C . TYR A 1 84 ? -13.943 -3.528 10.778 1.00 76.62 84 TYR A C 1
ATOM 606 O O . TYR A 1 84 ? -14.696 -4.482 10.545 1.00 76.62 84 TYR A O 1
ATOM 614 N N . THR A 1 85 ? -13.580 -3.162 11.999 1.00 66.00 85 THR A N 1
ATOM 615 C CA . THR A 1 85 ? -14.384 -3.553 13.150 1.00 66.00 85 THR A CA 1
ATOM 616 C C . THR A 1 85 ? -15.318 -2.388 13.407 1.00 66.00 85 THR A C 1
ATOM 618 O O . THR A 1 85 ? -14.868 -1.319 13.810 1.00 66.00 85 THR A O 1
ATOM 621 N N . LEU A 1 86 ? -16.609 -2.562 13.121 1.00 60.62 86 LEU A N 1
ATOM 622 C CA . LEU A 1 86 ? -17.584 -1.660 13.712 1.00 60.62 86 LEU A CA 1
ATOM 623 C C . LEU A 1 86 ? -17.554 -1.967 15.209 1.00 60.62 86 LEU A C 1
ATOM 625 O O . LEU A 1 86 ? -17.993 -3.040 15.632 1.00 60.62 86 LEU A O 1
ATOM 629 N N . GLU A 1 87 ? -16.969 -1.061 15.992 1.00 58.97 87 GLU A N 1
ATOM 630 C CA . GLU A 1 87 ? -17.360 -0.929 17.392 1.00 58.97 87 GLU A CA 1
ATOM 631 C C . GLU A 1 87 ? -18.893 -0.876 17.380 1.00 58.97 87 GLU A C 1
ATOM 633 O O . GLU A 1 87 ? -19.452 -0.126 16.565 1.00 58.97 87 GLU A O 1
ATOM 638 N N . PRO A 1 88 ? -19.595 -1.712 18.170 1.00 55.25 88 PRO A N 1
ATOM 639 C CA . PRO A 1 88 ? -21.019 -1.513 18.358 1.00 55.25 88 PRO A CA 1
ATOM 640 C C . PRO A 1 88 ? -21.181 -0.041 18.714 1.00 55.25 88 PRO A C 1
ATOM 642 O O . PRO A 1 88 ? -20.561 0.415 19.675 1.00 55.25 88 PRO A O 1
ATOM 645 N N . LEU A 1 89 ? -21.933 0.713 17.908 1.00 50.09 89 LEU A N 1
ATOM 646 C CA . LEU A 1 89 ? -22.354 2.036 18.337 1.00 50.09 89 LEU A CA 1
ATOM 647 C C . LEU A 1 89 ? -22.937 1.809 19.734 1.00 50.09 89 LEU A C 1
ATOM 649 O O . LEU A 1 89 ? -23.805 0.945 19.890 1.00 50.09 89 LEU A O 1
ATOM 653 N N . GLN A 1 90 ? -22.418 2.499 20.750 1.00 53.00 90 GLN A N 1
ATOM 654 C CA . GLN A 1 90 ? -23.142 2.676 22.003 1.00 53.00 90 GLN A CA 1
ATOM 655 C C . GLN A 1 90 ? -24.368 3.523 21.667 1.00 53.00 90 GLN A C 1
ATOM 657 O O . GLN A 1 90 ? -24.449 4.701 21.990 1.00 53.00 90 GLN A O 1
ATOM 662 N N . ASP A 1 91 ? -25.299 2.927 20.935 1.00 45.88 91 ASP A N 1
ATOM 663 C CA . ASP A 1 91 ? -26.651 3.402 20.881 1.00 45.88 91 ASP A CA 1
ATOM 664 C C . ASP A 1 91 ? -27.265 2.958 22.204 1.00 45.88 91 ASP A C 1
ATOM 666 O O . ASP A 1 91 ? -27.678 1.813 22.393 1.00 45.88 91 ASP A O 1
ATOM 670 N N . SER A 1 92 ? -27.225 3.862 23.177 1.00 52.00 92 SER A N 1
ATOM 671 C CA . SER A 1 92 ? -27.896 3.724 24.466 1.00 52.00 92 SER A CA 1
ATOM 672 C C . SER A 1 92 ? -29.429 3.751 24.339 1.00 52.00 92 SER A C 1
ATOM 674 O O . SER A 1 92 ? -30.123 3.816 25.350 1.00 52.00 92 SER A O 1
ATOM 676 N N . SER A 1 93 ? -29.984 3.630 23.129 1.00 53.97 93 SER A N 1
ATOM 677 C CA . SER A 1 93 ? -31.416 3.523 22.864 1.00 53.97 93 SER A CA 1
ATOM 678 C C . SER A 1 93 ? -31.796 2.169 22.247 1.00 53.97 93 SER A C 1
ATOM 680 O O . SER A 1 93 ? -32.359 2.080 21.157 1.00 53.97 93 SER A O 1
ATOM 682 N N . MET A 1 94 ? -31.576 1.079 22.978 1.00 46.84 94 MET A N 1
ATOM 683 C CA . MET A 1 94 ? -32.364 -0.137 22.763 1.00 46.84 94 MET A CA 1
ATOM 684 C C . MET A 1 94 ? -32.658 -0.779 24.114 1.00 46.84 94 MET A C 1
ATOM 686 O O . MET A 1 94 ? -32.001 -1.714 24.564 1.00 46.84 94 MET A O 1
ATOM 690 N N . SER A 1 95 ? -33.656 -0.208 24.788 1.00 48.09 95 SER A N 1
ATOM 691 C CA . SER A 1 95 ? -34.300 -0.830 25.938 1.00 48.09 95 SER A CA 1
ATOM 692 C C . SER A 1 95 ? -35.015 -2.089 25.449 1.00 48.09 95 SER A C 1
ATOM 694 O O . SER A 1 95 ? -36.141 -2.038 24.960 1.00 48.09 95 SER A O 1
ATOM 696 N N . LEU A 1 96 ? -34.325 -3.223 25.517 1.00 42.91 96 LEU A N 1
ATOM 697 C CA . LEU A 1 96 ? -34.925 -4.539 25.376 1.00 42.91 96 LEU A CA 1
ATOM 698 C C . LEU A 1 96 ? -34.839 -5.208 26.741 1.00 42.91 96 LEU A C 1
ATOM 700 O O . LEU A 1 96 ? -33.783 -5.655 27.183 1.00 42.91 96 LEU A O 1
ATOM 704 N N . HIS A 1 97 ? -35.983 -5.230 27.420 1.00 50.69 97 HIS A N 1
ATOM 705 C CA . HIS A 1 97 ? -36.234 -6.145 28.521 1.00 50.69 97 HIS A CA 1
ATOM 706 C C . HIS A 1 97 ? -35.977 -7.571 28.029 1.00 50.69 97 HIS A C 1
ATOM 708 O O . HIS A 1 97 ? -36.809 -8.104 27.309 1.00 50.69 97 HIS A O 1
ATOM 714 N N . MET A 1 98 ? -34.857 -8.176 28.424 1.00 45.06 98 MET A N 1
ATOM 715 C CA . MET A 1 98 ? -34.711 -9.621 28.604 1.00 45.06 98 MET A CA 1
ATOM 716 C C . MET A 1 98 ? -33.623 -9.870 29.653 1.00 45.06 98 MET A C 1
ATOM 718 O O . MET A 1 98 ? -32.499 -9.380 29.544 1.00 45.06 98 MET A O 1
ATOM 722 N N . CYS A 1 99 ? -33.984 -10.620 30.692 1.00 48.75 99 CYS A N 1
ATOM 723 C CA . CYS A 1 99 ? -33.094 -11.033 31.767 1.00 48.75 99 CYS A CA 1
ATOM 724 C C . CYS A 1 99 ? -31.936 -11.878 31.198 1.00 48.75 99 CYS A C 1
ATOM 726 O O . CYS A 1 99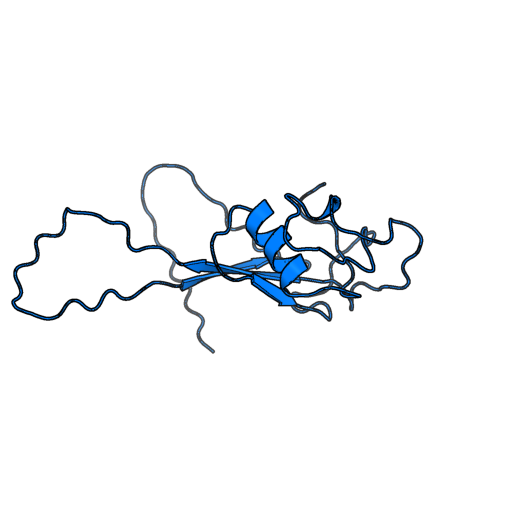 ? -32.175 -12.922 30.601 1.00 48.75 99 CYS A O 1
ATOM 728 N N . GLY A 1 100 ? -30.699 -11.401 31.378 1.00 48.53 100 GLY A N 1
ATOM 729 C CA . GLY A 1 100 ? -29.464 -12.193 31.373 1.00 48.53 100 GLY A CA 1
ATOM 730 C C . GLY A 1 100 ? -29.091 -12.948 30.092 1.00 48.53 100 GLY A C 1
ATOM 731 O O . GLY A 1 100 ? -29.307 -14.148 30.032 1.00 48.53 100 GLY A O 1
ATOM 732 N N . LEU A 1 101 ? -28.454 -12.265 29.126 1.00 48.06 101 LEU A N 1
ATOM 733 C CA . LEU A 1 101 ? -27.321 -12.718 28.278 1.00 48.06 101 LEU A CA 1
ATOM 734 C C . LEU A 1 101 ? -27.180 -11.753 27.082 1.00 48.06 101 LEU A C 1
ATOM 736 O O . LEU A 1 101 ? -27.974 -11.784 26.146 1.00 48.06 101 LEU A O 1
ATOM 740 N N . SER A 1 102 ? -26.160 -10.887 27.094 1.00 52.66 102 SER A N 1
ATOM 741 C CA . SER A 1 102 ? -25.858 -9.985 25.970 1.00 52.66 102 SER A CA 1
ATOM 742 C C . SER A 1 102 ? -24.823 -10.621 25.038 1.00 52.66 102 SER A C 1
ATOM 744 O O . SER A 1 102 ? -23.644 -10.714 25.377 1.00 52.66 102 SER A O 1
ATOM 746 N N . LEU A 1 103 ? -25.250 -11.062 23.851 1.00 49.16 103 LEU A N 1
ATOM 747 C CA . LEU A 1 103 ? -24.359 -11.450 22.752 1.00 49.16 103 LEU A CA 1
ATOM 748 C C . LEU A 1 103 ? -24.284 -10.300 21.739 1.00 49.16 103 LEU A C 1
ATOM 750 O O . LEU A 1 103 ? -25.094 -10.214 20.816 1.00 49.16 103 LEU A O 1
ATOM 754 N N . SER A 1 104 ? -23.291 -9.420 21.877 1.00 53.28 104 SER A N 1
ATOM 755 C CA . SER A 1 104 ? -23.021 -8.389 20.867 1.00 53.28 104 SER A CA 1
ATOM 756 C C . SER A 1 104 ? -22.292 -9.011 19.666 1.00 53.28 104 SER A C 1
ATOM 758 O O . SER A 1 104 ? -21.079 -9.237 19.693 1.00 53.28 104 SER A O 1
ATOM 760 N N . LYS A 1 105 ? -23.027 -9.346 18.595 1.00 48.62 105 LYS A N 1
ATOM 761 C CA . LYS A 1 105 ? -22.433 -9.807 17.326 1.00 48.62 105 LYS A CA 1
ATOM 762 C C . LYS A 1 105 ? -21.704 -8.639 16.648 1.00 48.62 105 LYS A C 1
ATOM 764 O O . LYS A 1 105 ? -22.327 -7.810 15.990 1.00 48.62 105 LYS A O 1
ATOM 769 N N . LYS A 1 106 ? -20.372 -8.591 16.752 1.00 54.22 106 LYS A N 1
ATOM 770 C CA . LYS A 1 106 ? -19.535 -7.641 15.995 1.00 54.22 106 LYS A CA 1
ATOM 771 C C . LYS A 1 106 ? -19.649 -7.933 14.490 1.00 54.22 106 LYS A C 1
ATOM 773 O O . LYS A 1 106 ? -19.299 -9.026 14.047 1.00 54.22 106 LYS A O 1
ATOM 778 N N . ARG A 1 107 ? -20.113 -6.973 13.681 1.00 56.19 107 ARG A N 1
ATOM 779 C CA . ARG A 1 107 ? -20.099 -7.090 12.209 1.00 56.19 107 ARG A CA 1
ATOM 780 C C . ARG A 1 107 ? -18.714 -6.690 11.690 1.00 56.19 107 ARG A C 1
ATOM 782 O O . ARG A 1 107 ? -18.288 -5.556 11.888 1.00 56.19 107 ARG A O 1
ATOM 789 N N . ARG A 1 108 ? -18.014 -7.611 11.017 1.00 57.81 108 ARG A N 1
ATOM 790 C CA . ARG A 1 108 ? -16.765 -7.323 10.289 1.00 57.81 108 ARG A CA 1
ATOM 791 C C . ARG A 1 108 ? -17.100 -6.984 8.840 1.00 57.81 108 ARG A C 1
ATOM 793 O O . ARG A 1 108 ? -17.565 -7.853 8.106 1.00 57.81 108 ARG A O 1
ATOM 800 N N . LEU A 1 109 ? -16.869 -5.740 8.429 1.00 61.91 109 LEU A N 1
ATOM 801 C CA . LEU A 1 109 ? -16.976 -5.338 7.023 1.00 61.91 109 LEU A CA 1
ATOM 802 C C . LEU A 1 109 ? -15.600 -5.436 6.362 1.00 61.91 109 LEU A C 1
ATOM 804 O O . LEU A 1 109 ? -14.586 -5.147 6.995 1.00 61.91 109 LEU A O 1
ATOM 808 N N . ARG A 1 110 ? -15.559 -5.845 5.092 1.00 60.56 110 ARG A N 1
ATOM 809 C CA . ARG A 1 110 ? -14.326 -5.962 4.302 1.00 60.56 110 ARG A CA 1
ATOM 810 C C . ARG A 1 110 ? -14.415 -5.039 3.096 1.00 60.56 110 ARG A C 1
ATOM 812 O O . ARG A 1 110 ? -15.428 -5.046 2.402 1.00 60.56 110 ARG A O 1
ATOM 819 N N . ARG A 1 111 ? -13.353 -4.288 2.822 1.00 66.00 111 ARG A N 1
ATOM 820 C CA . ARG A 1 111 ? -13.161 -3.571 1.559 1.00 66.00 111 ARG A CA 1
ATOM 821 C C . ARG A 1 111 ? -11.899 -4.082 0.891 1.00 66.00 111 ARG A C 1
ATOM 823 O O . ARG A 1 111 ? -10.870 -4.271 1.533 1.00 66.00 111 ARG A O 1
ATOM 830 N N . ILE A 1 112 ? -12.026 -4.317 -0.401 1.00 61.34 112 ILE A N 1
ATOM 831 C CA . ILE A 1 112 ? -10.979 -4.827 -1.273 1.00 61.34 112 ILE A CA 1
ATOM 832 C C . ILE A 1 112 ? -10.404 -3.652 -2.056 1.00 61.34 112 ILE A C 1
ATOM 834 O O . ILE A 1 112 ? -11.171 -2.851 -2.595 1.00 61.34 112 ILE A O 1
ATOM 838 N N . ILE A 1 113 ? -9.079 -3.541 -2.097 1.00 64.31 113 ILE A N 1
ATOM 839 C CA . ILE A 1 113 ? -8.380 -2.458 -2.785 1.00 64.31 113 ILE A CA 1
ATOM 840 C C . ILE A 1 113 ? -7.181 -3.057 -3.524 1.00 64.31 113 ILE A C 1
ATOM 842 O O . ILE A 1 113 ? -6.248 -3.544 -2.902 1.00 64.31 113 ILE A O 1
ATOM 846 N N . GLY A 1 114 ? -7.218 -3.039 -4.854 1.00 55.56 114 GLY A N 1
ATOM 847 C CA . GLY A 1 114 ? -6.138 -3.509 -5.725 1.00 55.56 114 GLY A CA 1
ATOM 848 C C . GLY A 1 114 ? -6.673 -3.948 -7.090 1.00 55.56 114 GLY A C 1
ATOM 849 O O . GLY A 1 114 ? -7.855 -4.282 -7.208 1.00 55.56 114 GLY A O 1
ATOM 850 N N . GLY A 1 115 ? -5.818 -3.920 -8.115 1.00 52.84 115 GLY A N 1
ATOM 851 C CA . GLY A 1 115 ? -6.143 -4.340 -9.484 1.00 52.84 115 GLY A CA 1
ATOM 852 C C . GLY A 1 115 ? -7.166 -3.473 -10.237 1.00 52.84 115 GLY A C 1
ATOM 853 O O . GLY A 1 115 ? -7.744 -2.520 -9.709 1.00 52.84 115 GLY A O 1
ATOM 854 N N . ALA A 1 116 ? -7.443 -3.831 -11.499 1.00 48.44 116 ALA A N 1
ATOM 855 C CA . ALA A 1 116 ? -8.414 -3.142 -12.368 1.00 48.44 116 ALA A CA 1
ATOM 856 C C . ALA A 1 116 ? -9.867 -3.147 -11.834 1.00 48.44 116 ALA A C 1
ATOM 858 O O . ALA A 1 116 ? -10.731 -2.442 -12.360 1.00 48.44 116 ALA A O 1
ATOM 859 N N . LYS A 1 117 ? -10.148 -3.930 -10.785 1.00 40.88 117 LYS A N 1
ATOM 860 C CA . LYS A 1 117 ? -11.447 -4.019 -10.108 1.00 40.88 117 LYS A CA 1
ATOM 861 C C . LYS A 1 117 ? -11.395 -3.413 -8.704 1.00 40.88 117 LYS A C 1
ATOM 863 O O . LYS A 1 117 ? -11.887 -4.002 -7.745 1.00 40.88 117 LYS A O 1
ATOM 868 N N . SER A 1 118 ? -10.877 -2.193 -8.584 1.00 42.25 118 SER A N 1
ATOM 869 C CA . SER A 1 118 ? -11.255 -1.323 -7.469 1.00 42.25 118 SER A CA 1
ATOM 870 C C . SER A 1 118 ? -12.751 -1.031 -7.609 1.00 42.25 118 SER A C 1
ATOM 872 O O . SER A 1 118 ? -13.168 -0.195 -8.414 1.00 42.25 118 SER A O 1
ATOM 874 N N . LEU A 1 119 ? -13.590 -1.810 -6.919 1.00 40.06 119 LEU A N 1
ATOM 875 C CA . LEU A 1 119 ? -15.032 -1.603 -6.933 1.00 40.06 119 LEU A CA 1
ATOM 876 C C . LEU A 1 119 ? -15.297 -0.195 -6.399 1.00 40.06 119 LEU A C 1
ATOM 878 O O . LEU A 1 119 ? -15.171 0.076 -5.202 1.00 40.06 119 LEU A O 1
ATOM 882 N N . ARG A 1 120 ? -15.669 0.702 -7.317 1.00 37.97 120 ARG A N 1
ATOM 883 C CA . ARG A 1 120 ? -16.345 1.962 -7.021 1.00 37.97 120 ARG A CA 1
ATOM 884 C C . ARG A 1 120 ? -17.649 1.630 -6.301 1.00 37.97 120 ARG A C 1
ATOM 886 O O . ARG A 1 120 ? -18.703 1.538 -6.914 1.00 37.97 120 ARG A O 1
ATOM 893 N N . GLY A 1 121 ? -17.569 1.429 -4.991 1.00 34.22 121 GLY A N 1
ATOM 894 C CA . GLY A 1 121 ? -18.703 1.636 -4.110 1.00 34.22 121 GLY A CA 1
ATOM 895 C C . GLY A 1 121 ? -18.947 3.135 -4.069 1.00 34.22 121 GLY A C 1
ATOM 896 O O . GLY A 1 121 ? -18.210 3.864 -3.408 1.00 34.22 121 GLY A O 1
ATOM 897 N N . THR A 1 122 ? -19.911 3.605 -4.852 1.00 29.45 122 THR A N 1
ATOM 898 C CA . THR A 1 122 ? -20.474 4.949 -4.725 1.00 29.45 122 THR A CA 1
ATOM 899 C C . THR A 1 122 ? -21.027 5.103 -3.311 1.00 29.45 122 THR A C 1
ATOM 901 O O . THR A 1 122 ? -21.939 4.376 -2.926 1.00 29.45 122 THR A O 1
ATOM 904 N N . TRP A 1 123 ? -20.466 6.024 -2.530 1.00 33.12 123 TRP A N 1
ATOM 905 C CA . TRP A 1 123 ? -21.015 6.408 -1.233 1.00 33.12 123 TRP A CA 1
ATOM 906 C C . TRP A 1 123 ? -21.920 7.617 -1.444 1.00 33.12 123 TRP A C 1
ATOM 908 O O . TRP A 1 123 ? -21.441 8.702 -1.765 1.00 33.12 123 TRP A O 1
ATOM 918 N N . THR A 1 124 ? -23.226 7.436 -1.274 1.00 27.53 124 THR A N 1
ATOM 919 C CA . THR A 1 124 ? -24.158 8.549 -1.090 1.00 27.53 124 THR A CA 1
ATOM 920 C C . THR A 1 124 ? -24.082 8.989 0.370 1.00 27.53 124 THR A C 1
ATOM 922 O O . THR A 1 124 ? -24.516 8.270 1.271 1.00 27.53 124 THR A O 1
ATOM 925 N N . LEU A 1 125 ? -23.494 10.160 0.614 1.00 37.66 125 LEU A N 1
ATOM 926 C CA . LEU A 1 125 ? -23.658 10.889 1.869 1.00 37.66 125 LEU A CA 1
ATOM 927 C C . LEU A 1 125 ? -25.066 11.494 1.877 1.00 37.66 125 LEU A C 1
ATOM 929 O O . LEU A 1 125 ? -25.348 12.402 1.105 1.00 37.66 125 LEU A O 1
ATOM 933 N N . GLY A 1 126 ? -25.918 10.990 2.767 1.00 33.03 126 GLY A N 1
ATOM 934 C CA . GLY A 1 126 ? -27.171 11.638 3.148 1.00 33.03 126 GLY A CA 1
ATOM 935 C C . GLY A 1 126 ? -28.434 11.052 2.515 1.00 33.03 126 GLY A C 1
ATOM 936 O O . GLY A 1 126 ? -28.654 11.172 1.319 1.00 33.03 126 GLY A O 1
ATOM 937 N N . GLY A 1 127 ? -29.293 10.504 3.382 1.00 40.53 127 GLY A N 1
ATOM 938 C CA . GLY A 1 127 ? -30.751 10.556 3.237 1.00 40.53 127 GLY A CA 1
ATOM 939 C C . GLY A 1 127 ? -31.410 9.614 2.224 1.00 40.53 127 GLY A C 1
ATOM 940 O O . GLY A 1 127 ? -31.370 9.844 1.026 1.00 40.53 127 GLY A O 1
ATOM 941 N N . THR A 1 128 ? -32.194 8.670 2.753 1.00 38.59 128 THR A N 1
ATOM 942 C CA . THR A 1 128 ? -33.284 7.904 2.101 1.00 38.59 128 THR A CA 1
ATOM 943 C C . THR A 1 128 ? -32.934 6.713 1.185 1.00 38.59 128 THR A C 1
ATOM 945 O O . THR A 1 128 ? -31.879 6.624 0.575 1.00 38.59 128 THR A O 1
ATOM 948 N N . GLN A 1 129 ? -33.824 5.716 1.253 1.00 39.28 129 GLN A N 1
ATOM 949 C CA . GLN A 1 129 ? -33.664 4.270 1.032 1.00 39.28 129 GLN A CA 1
ATOM 950 C C . GLN A 1 129 ? -33.479 3.833 -0.434 1.00 39.28 129 GLN A C 1
ATOM 952 O O . GLN A 1 129 ? -34.109 4.401 -1.315 1.00 39.28 129 GLN A O 1
ATOM 957 N N . ALA A 1 130 ? -32.772 2.713 -0.659 1.00 31.27 130 ALA A N 1
ATOM 958 C CA . ALA A 1 130 ? -33.312 1.529 -1.356 1.00 31.27 130 ALA A CA 1
ATOM 959 C C . ALA A 1 130 ? -32.301 0.361 -1.386 1.00 31.27 130 ALA A C 1
ATOM 961 O O . ALA A 1 130 ? -31.103 0.535 -1.594 1.00 31.27 130 ALA A O 1
ATOM 962 N N . LEU A 1 131 ? -32.818 -0.850 -1.172 1.00 41.56 131 LEU A N 1
ATOM 963 C CA . LEU A 1 131 ? -32.120 -2.136 -1.226 1.00 41.56 131 LEU A CA 1
ATOM 964 C C . LEU A 1 131 ? -31.602 -2.443 -2.640 1.00 41.56 131 LEU A C 1
ATOM 966 O O . LEU A 1 131 ? -32.373 -2.370 -3.589 1.00 41.56 131 LEU A O 1
ATOM 970 N N . THR A 1 132 ? -30.393 -2.998 -2.759 1.00 35.88 132 THR A N 1
ATOM 971 C CA . THR A 1 132 ? -30.212 -4.166 -3.636 1.00 35.88 132 THR A CA 1
ATOM 972 C C . THR A 1 132 ? -29.419 -5.257 -2.924 1.00 35.88 132 THR A C 1
ATOM 974 O O . THR A 1 132 ? -28.365 -5.059 -2.325 1.00 35.88 132 THR A O 1
ATOM 977 N N . ARG A 1 133 ? -30.040 -6.430 -2.943 1.00 44.88 133 ARG A N 1
ATOM 978 C CA . ARG A 1 133 ? -29.592 -7.721 -2.440 1.00 44.88 133 ARG A CA 1
ATOM 979 C C . ARG A 1 133 ? -28.412 -8.191 -3.296 1.00 44.88 133 ARG A C 1
ATOM 981 O O . ARG A 1 133 ? -28.550 -8.292 -4.508 1.00 44.88 133 ARG A O 1
ATOM 988 N N . GLY A 1 134 ? -27.284 -8.508 -2.669 1.00 30.39 134 GLY A N 1
ATOM 989 C CA . GLY A 1 134 ? -26.092 -9.022 -3.346 1.00 30.39 134 GLY A CA 1
ATOM 990 C C . GLY A 1 134 ? -25.341 -9.999 -2.455 1.00 30.39 134 GLY A C 1
ATOM 991 O O . GLY A 1 134 ? -24.280 -9.687 -1.929 1.00 30.39 134 GLY A O 1
ATOM 992 N N . TYR A 1 135 ? -25.963 -11.155 -2.240 1.00 37.50 135 TYR A N 1
ATOM 993 C CA . TYR A 1 135 ? -25.351 -12.373 -1.713 1.00 37.50 135 TYR A CA 1
ATOM 994 C C . TYR A 1 135 ? -24.171 -12.763 -2.615 1.00 37.50 135 TYR A C 1
ATOM 996 O O . TYR A 1 135 ? -24.343 -12.754 -3.830 1.00 37.50 135 TYR A O 1
ATOM 1004 N N . LEU A 1 136 ? -23.033 -13.171 -2.054 1.00 35.91 136 LEU A N 1
ATOM 1005 C CA . LEU A 1 136 ? -22.264 -14.276 -2.630 1.00 35.91 136 LEU A CA 1
ATOM 1006 C C . LEU A 1 136 ? -21.363 -14.884 -1.546 1.00 35.91 136 LEU A C 1
ATOM 1008 O O . LEU A 1 136 ? -20.271 -14.398 -1.259 1.00 35.91 136 LEU A O 1
ATOM 1012 N N . GLU A 1 137 ? -21.879 -15.944 -0.929 1.00 32.72 137 GLU A N 1
ATOM 1013 C CA . GLU A 1 137 ? -21.070 -17.007 -0.345 1.00 32.72 137 GLU A CA 1
ATOM 1014 C C . GLU A 1 137 ? -20.583 -17.915 -1.482 1.00 32.72 137 GLU A C 1
ATOM 1016 O O . GLU A 1 137 ? -21.388 -18.394 -2.289 1.00 32.72 137 GLU A O 1
ATOM 1021 N N . ARG A 1 138 ? -19.273 -18.142 -1.541 1.00 35.88 138 ARG A N 1
ATOM 1022 C CA . ARG A 1 138 ? -18.653 -19.463 -1.682 1.00 35.88 138 ARG A CA 1
AT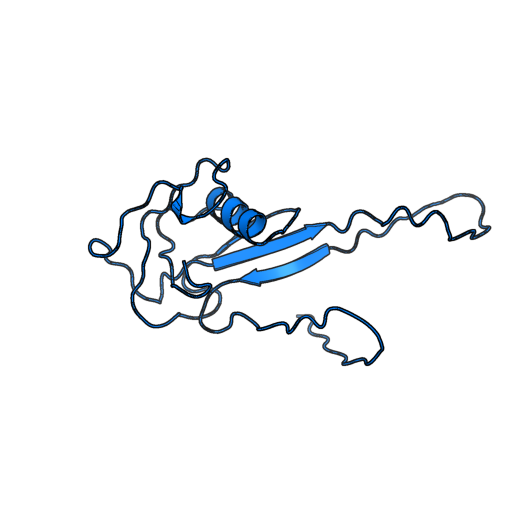OM 1023 C C . ARG A 1 138 ? -17.178 -19.361 -1.316 1.00 35.88 138 ARG A C 1
ATOM 1025 O O . ARG A 1 138 ? -16.550 -18.360 -1.724 1.00 35.88 138 ARG A O 1
#

Sequence (138 aa):
MASGAPVCDDGWDDISAAVVCRQLGFKGTAKARSMAYFGPGKGPIHLDNVRCSGLETSLGQCQSEDQGGHNCRHSEDAGVICQYTLEPLQDSSMSLHMCGLSLSKKRRLRRIIGGAKSLRGTWTLGGTQALTRGYLER